Protein AF-A0A8C5MHA1-F1 (afdb_monomer_lite)

Foldseek 3Di:
DVVVVVVVVVVVVVVVVVVVVVVVVVVVVVVVVVVVVVVVVVVVVVVVLVVVLVVLVVVLVVLLVCQVPDPPRDPVNSVVVSVVSVVVRDDDVVCCVQCVPPVPPDDDPPVSRPPPPD

InterPro domains:
  IPR003650 Orange domain [PF07527] (51-89)
  IPR003650 Orange domain [PS51054] (52-85)
  IPR050370 Hairy and Enhancer of Split/HEY-related [PTHR10985] (2-87)

Structure (mmCIF, N/CA/C/O backbone):
data_AF-A0A8C5MHA1-F1
#
_entry.id   AF-A0A8C5MHA1-F1
#
loop_
_atom_site.group_PDB
_atom_site.id
_atom_site.type_symbol
_atom_site.label_atom_id
_atom_site.label_alt_id
_atom_site.label_comp_id
_atom_site.label_asym_id
_atom_site.label_entity_id
_atom_site.label_seq_id
_atom_site.pdbx_PDB_ins_code
_atom_site.Cartn_x
_atom_site.Cartn_y
_atom_site.Cartn_z
_atom_site.occupancy
_atom_site.B_iso_or_equiv
_atom_site.auth_seq_id
_atom_site.auth_comp_id
_atom_site.auth_asym_id
_atom_site.auth_atom_id
_atom_site.pdbx_PDB_model_num
ATOM 1 N N . LEU A 1 1 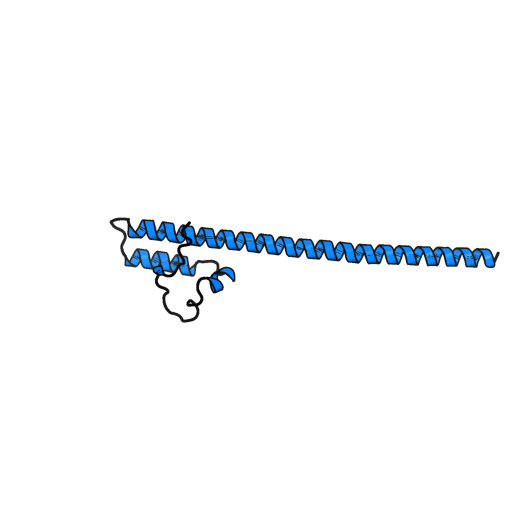? -43.059 -0.940 56.120 1.00 72.56 1 LEU A N 1
ATOM 2 C CA . LEU A 1 1 ? -42.403 0.214 55.445 1.00 72.56 1 LEU A CA 1
ATOM 3 C C . LEU A 1 1 ? -40.895 0.017 55.253 1.00 72.56 1 LEU A C 1
ATOM 5 O O . LEU A 1 1 ? -40.410 0.318 54.172 1.00 72.56 1 LEU A O 1
ATOM 9 N N . GLN A 1 2 ? -40.149 -0.484 56.246 1.00 77.81 2 GLN A N 1
ATOM 10 C CA . GLN A 1 2 ? -38.691 -0.665 56.135 1.00 77.81 2 GLN A CA 1
ATOM 11 C C . GLN A 1 2 ? -38.273 -1.812 55.192 1.00 77.81 2 GLN A C 1
ATOM 13 O O . GLN A 1 2 ? -37.358 -1.622 54.401 1.00 77.81 2 GLN A O 1
ATOM 18 N N . GLU A 1 3 ? -38.994 -2.938 55.187 1.00 77.19 3 GLU A N 1
ATOM 19 C CA . GLU A 1 3 ? -38.766 -4.041 54.230 1.00 77.19 3 GLU A CA 1
ATOM 20 C C . GLU A 1 3 ? -38.990 -3.620 52.772 1.00 77.19 3 GLU A C 1
ATOM 22 O O . GLU A 1 3 ? -38.158 -3.893 51.915 1.00 77.19 3 GLU A O 1
ATOM 27 N N . LEU A 1 4 ? -40.064 -2.868 52.496 1.00 77.94 4 LEU A N 1
ATOM 28 C CA . LEU A 1 4 ? -40.344 -2.317 51.162 1.00 77.94 4 LEU A CA 1
ATOM 29 C C . LEU A 1 4 ? -39.207 -1.420 50.650 1.00 77.94 4 LEU A C 1
ATOM 31 O O . LEU A 1 4 ? -38.888 -1.455 49.467 1.00 77.94 4 LEU A O 1
ATOM 35 N N . ARG A 1 5 ? -38.570 -0.640 51.534 1.00 79.12 5 ARG A N 1
ATOM 36 C CA . ARG A 1 5 ? -37.395 0.168 51.173 1.00 79.12 5 ARG A CA 1
ATOM 37 C C . ARG A 1 5 ? -36.170 -0.687 50.846 1.00 79.12 5 A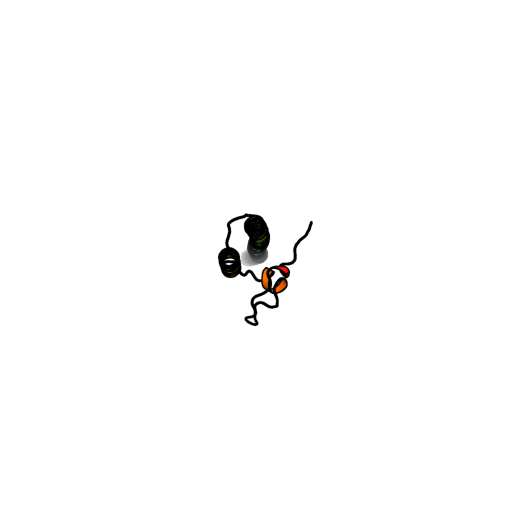RG A C 1
ATOM 39 O O . ARG A 1 5 ? -35.446 -0.315 49.933 1.00 79.12 5 ARG A O 1
ATOM 46 N N . GLY A 1 6 ? -35.958 -1.793 51.562 1.00 81.06 6 GLY A N 1
ATOM 47 C CA . GLY A 1 6 ? -34.870 -2.739 51.285 1.00 81.06 6 GLY A CA 1
ATOM 48 C C . GLY A 1 6 ? -35.017 -3.405 49.914 1.00 81.06 6 GLY A C 1
ATOM 49 O O . GLY A 1 6 ? -34.091 -3.387 49.112 1.00 81.06 6 GLY A O 1
ATOM 50 N N . ILE A 1 7 ? -36.224 -3.875 49.594 1.00 82.00 7 ILE A N 1
ATOM 51 C CA . ILE A 1 7 ? -36.523 -4.509 48.299 1.00 82.00 7 ILE A CA 1
ATOM 52 C C . ILE A 1 7 ? -36.326 -3.523 47.138 1.00 82.00 7 ILE A C 1
ATOM 54 O O . ILE A 1 7 ? -35.761 -3.880 46.104 1.00 82.00 7 ILE A O 1
ATOM 58 N N . LEU A 1 8 ? -36.761 -2.268 47.305 1.00 83.50 8 LEU A N 1
ATOM 59 C CA . LEU A 1 8 ? -36.542 -1.226 46.299 1.00 83.50 8 LEU A CA 1
ATOM 60 C C . LEU A 1 8 ? -35.047 -0.945 46.096 1.00 83.50 8 LEU A C 1
ATOM 62 O O . LEU A 1 8 ? -34.606 -0.895 44.951 1.00 83.50 8 LEU A O 1
ATOM 66 N N . SER A 1 9 ? -34.255 -0.838 47.171 1.00 83.75 9 SER A N 1
ATOM 67 C CA . SER A 1 9 ? -32.805 -0.635 47.050 1.00 83.75 9 SER A CA 1
ATOM 68 C C . SER A 1 9 ? -32.079 -1.817 46.403 1.00 83.75 9 SER A C 1
ATOM 70 O O . SER A 1 9 ? -31.159 -1.600 45.615 1.00 83.75 9 SER A O 1
ATOM 72 N N . ASP A 1 10 ? -32.511 -3.051 46.673 1.00 87.88 10 ASP A N 1
ATOM 73 C CA . ASP A 1 10 ? -31.937 -4.251 46.053 1.00 87.88 10 ASP A CA 1
ATOM 74 C C . ASP A 1 10 ? -32.259 -4.306 44.554 1.00 87.88 10 ASP A C 1
ATOM 76 O O . ASP A 1 10 ? -31.396 -4.616 43.732 1.00 87.88 10 ASP A O 1
ATOM 80 N N . THR A 1 11 ? -33.479 -3.911 44.181 1.00 89.69 11 THR A N 1
ATOM 81 C CA . THR A 1 11 ? -33.906 -3.817 42.777 1.00 89.69 11 THR A CA 1
ATOM 82 C C . THR A 1 11 ? -33.125 -2.733 42.024 1.00 89.69 11 THR A C 1
ATOM 84 O O . THR A 1 11 ? -32.695 -2.939 40.885 1.00 89.69 11 THR A O 1
ATOM 87 N N . GLU A 1 12 ? -32.885 -1.580 42.658 1.00 90.88 12 GLU A N 1
ATOM 88 C CA . GLU A 1 12 ? -32.054 -0.509 42.097 1.00 90.88 12 GLU A CA 1
ATOM 89 C C . GLU A 1 12 ? -30.590 -0.934 41.936 1.00 90.88 12 GLU A C 1
ATOM 91 O O . GLU A 1 12 ? -29.954 -0.589 40.937 1.00 90.88 12 GLU A O 1
ATOM 96 N N . PHE A 1 13 ? -30.041 -1.677 42.899 1.00 92.88 13 PHE A N 1
ATOM 97 C CA . PHE A 1 13 ? -28.682 -2.205 42.813 1.00 92.88 13 PHE A CA 1
ATOM 98 C C . PHE A 1 13 ? -28.552 -3.231 41.683 1.00 92.88 13 PHE A C 1
ATOM 100 O O . PHE A 1 13 ? -27.627 -3.133 40.875 1.00 92.88 13 PHE A O 1
ATOM 107 N N . HIS A 1 14 ? -29.516 -4.148 41.572 1.00 93.25 14 HIS A N 1
ATOM 108 C CA . HIS A 1 14 ? -29.573 -5.127 40.490 1.00 93.25 14 HIS A CA 1
ATOM 109 C C . HIS A 1 14 ? -29.614 -4.448 39.117 1.00 93.25 14 HIS A C 1
ATOM 111 O O . HIS A 1 14 ? -28.786 -4.737 38.257 1.00 93.25 14 HIS A O 1
ATOM 117 N N . SER A 1 15 ? -30.487 -3.451 38.952 1.00 94.00 15 SER A N 1
ATOM 118 C CA . SER A 1 15 ? -30.599 -2.690 37.700 1.00 94.00 15 SER A CA 1
ATOM 119 C C . SER A 1 15 ? -29.298 -1.957 37.346 1.00 94.00 15 SER A C 1
ATOM 121 O O . SER A 1 15 ? -28.912 -1.875 36.182 1.00 94.00 15 SER A O 1
ATOM 123 N N . LYS A 1 16 ? -28.583 -1.409 38.340 1.00 94.56 16 LYS A N 1
ATOM 124 C CA . LYS A 1 16 ? -27.275 -0.762 38.122 1.00 94.56 16 LYS A CA 1
ATOM 125 C C . LYS A 1 16 ? -26.207 -1.762 37.689 1.00 94.56 16 LYS A C 1
ATOM 127 O O . LYS A 1 16 ? -25.380 -1.418 36.849 1.00 94.56 16 LYS A O 1
ATOM 132 N N . MET A 1 17 ? -26.229 -2.970 38.245 1.00 95.31 17 MET A N 1
ATOM 133 C CA . MET A 1 17 ? -25.310 -4.044 37.882 1.00 95.31 17 MET A CA 1
ATOM 134 C C . MET A 1 17 ? -25.561 -4.538 36.453 1.00 95.31 17 MET A C 1
ATOM 136 O O . MET A 1 17 ? -24.619 -4.591 35.669 1.00 9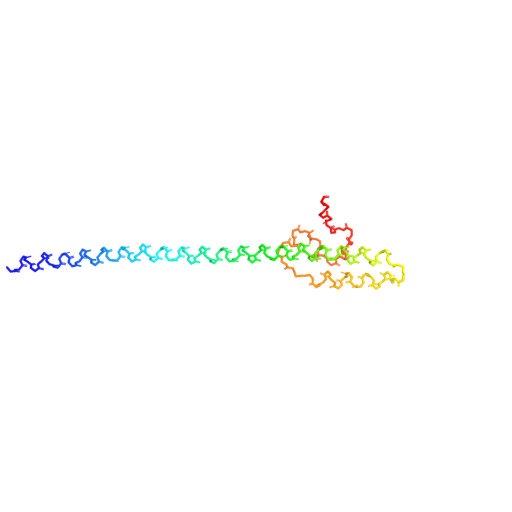5.31 17 MET A O 1
ATOM 140 N N . GLU A 1 18 ? -26.819 -4.790 36.081 1.00 96.31 18 GLU A N 1
ATOM 141 C CA . GLU A 1 18 ? -27.194 -5.160 34.707 1.00 96.31 18 GLU A CA 1
ATOM 142 C C . GLU A 1 18 ? -26.787 -4.070 33.707 1.00 96.31 18 GLU A C 1
ATOM 144 O O . GLU A 1 18 ? -26.170 -4.349 32.679 1.00 96.31 18 GLU A O 1
ATOM 149 N N . ASN A 1 19 ? -27.048 -2.800 34.034 1.00 96.44 19 ASN A N 1
ATOM 150 C CA . ASN A 1 19 ? -26.629 -1.678 33.196 1.00 96.44 19 ASN A CA 1
ATOM 151 C C . ASN A 1 19 ? -25.101 -1.589 33.058 1.00 96.44 19 ASN A C 1
ATOM 153 O O . ASN A 1 19 ? -24.605 -1.271 31.975 1.00 96.44 19 ASN A O 1
ATOM 157 N N . ALA A 1 20 ? -24.348 -1.869 34.126 1.00 97.12 20 ALA A N 1
ATOM 158 C CA . ALA A 1 20 ? -22.888 -1.893 34.087 1.00 97.12 20 ALA A CA 1
ATOM 159 C C . ALA A 1 20 ? -22.355 -3.047 33.222 1.00 97.12 20 ALA A C 1
ATOM 161 O O . ALA A 1 20 ? -21.429 -2.838 32.439 1.00 97.12 20 ALA A O 1
ATOM 162 N N . GLU A 1 21 ? -22.969 -4.229 33.294 1.00 97.31 21 GLU A N 1
ATOM 163 C CA . GLU A 1 21 ? -22.610 -5.383 32.464 1.00 97.31 21 GLU A CA 1
ATOM 164 C C . GLU A 1 21 ? -22.883 -5.114 30.978 1.00 97.31 21 GLU A C 1
ATOM 166 O O . GLU A 1 21 ? -22.007 -5.297 30.126 1.00 97.31 21 GLU A O 1
ATOM 171 N N . VAL A 1 22 ? -24.074 -4.601 30.653 1.00 98.06 22 VAL A N 1
ATOM 172 C CA . VAL A 1 22 ? -24.431 -4.211 29.282 1.00 98.06 22 VAL A CA 1
ATOM 173 C C . VAL A 1 22 ? -23.459 -3.155 28.752 1.00 98.06 22 VAL A C 1
ATOM 175 O O . VAL A 1 22 ? -23.024 -3.236 27.596 1.00 98.06 22 VAL A O 1
ATOM 178 N N . LEU A 1 23 ? -23.077 -2.184 29.586 1.00 98.12 23 LEU A N 1
ATOM 179 C CA . LEU A 1 23 ? -22.096 -1.167 29.225 1.00 98.12 23 LEU A CA 1
ATOM 180 C C . LEU A 1 23 ? -20.718 -1.785 28.960 1.00 98.12 23 LEU A C 1
ATOM 182 O O . LEU A 1 23 ? -20.112 -1.474 27.936 1.00 98.12 23 LEU A O 1
ATOM 186 N N . GLU A 1 24 ? -20.241 -2.695 29.810 1.00 97.88 24 GLU A N 1
ATOM 187 C CA . GLU A 1 24 ? -18.957 -3.378 29.625 1.00 97.88 24 GLU A CA 1
ATOM 188 C C . GLU A 1 24 ? -18.920 -4.172 28.311 1.00 97.88 24 GLU A C 1
ATOM 190 O O . GLU A 1 24 ? -17.979 -4.044 27.517 1.00 97.88 24 GLU A O 1
ATOM 195 N N . LEU A 1 25 ? -19.964 -4.958 28.037 1.00 98.19 25 LEU A N 1
ATOM 196 C CA . LEU A 1 25 ? -20.089 -5.721 26.795 1.00 98.19 25 LEU A CA 1
ATOM 197 C C . LEU A 1 25 ? -20.136 -4.801 25.570 1.00 98.19 25 LEU A C 1
ATOM 199 O O . LEU A 1 25 ? -19.507 -5.091 24.544 1.00 98.19 25 LEU A O 1
ATOM 203 N N . THR A 1 26 ? -20.830 -3.667 25.683 1.00 98.00 26 THR A N 1
ATOM 204 C CA . THR A 1 26 ? -20.924 -2.666 24.616 1.00 98.00 26 THR A CA 1
ATOM 205 C C . THR A 1 26 ? -19.576 -1.998 24.360 1.00 98.00 26 THR A C 1
ATOM 207 O O . THR A 1 26 ? -19.154 -1.920 23.206 1.00 98.00 26 THR A O 1
ATOM 210 N N . VAL A 1 27 ? -18.844 -1.599 25.404 1.00 98.50 27 VAL A N 1
ATOM 211 C CA . VAL A 1 27 ? -17.495 -1.023 25.284 1.00 98.50 27 VAL A CA 1
ATOM 212 C C . VAL A 1 27 ? -16.549 -2.014 24.609 1.00 98.50 27 VAL A C 1
ATOM 214 O O . VAL A 1 27 ? -15.909 -1.668 23.614 1.00 98.50 27 VAL A O 1
ATOM 217 N N . LYS A 1 28 ? -16.525 -3.277 25.056 1.00 98.06 28 LYS A N 1
ATOM 218 C CA . LYS A 1 28 ? -15.713 -4.336 24.427 1.00 98.06 28 LYS A CA 1
ATOM 219 C C . LYS A 1 28 ? -16.075 -4.549 22.956 1.00 98.06 28 LYS A C 1
ATOM 221 O O . LYS A 1 28 ? -15.202 -4.845 22.136 1.00 98.06 28 LYS A O 1
ATOM 226 N N . ARG A 1 29 ? -17.357 -4.434 22.595 1.00 97.31 29 ARG A N 1
ATOM 227 C CA . ARG A 1 29 ? -17.811 -4.538 21.201 1.00 97.31 29 ARG A CA 1
ATOM 228 C C . ARG A 1 29 ? -17.342 -3.347 20.370 1.00 97.31 29 ARG A C 1
ATOM 230 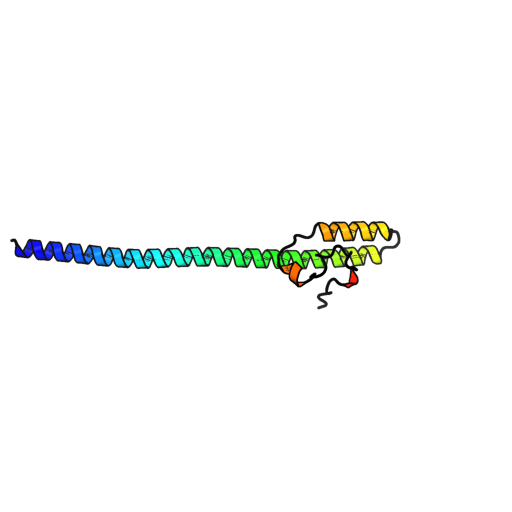O O . ARG A 1 29 ? -16.799 -3.565 19.291 1.00 97.31 29 ARG A O 1
ATOM 237 N N . VAL A 1 30 ? -17.519 -2.122 20.861 1.00 98.00 30 VAL A N 1
ATOM 238 C CA . VAL A 1 30 ? -17.069 -0.901 20.175 1.00 98.00 30 VAL A CA 1
ATOM 239 C C . VAL A 1 30 ? -15.558 -0.932 19.972 1.00 98.00 30 VAL A C 1
ATOM 241 O O . VAL A 1 30 ? -15.096 -0.712 18.856 1.00 98.00 30 VAL A O 1
ATOM 244 N N . GLN A 1 31 ? -14.791 -1.301 20.998 1.00 97.38 31 GLN A N 1
ATOM 245 C CA . GLN A 1 31 ? -13.339 -1.429 20.895 1.00 97.38 31 GLN A CA 1
ATOM 246 C C . GLN A 1 31 ? -12.930 -2.431 19.805 1.00 97.38 31 GLN A C 1
ATOM 248 O O . GLN A 1 31 ? -12.080 -2.108 18.978 1.00 97.38 31 GLN A O 1
ATOM 253 N N . ARG A 1 32 ? -13.571 -3.608 19.740 1.00 96.69 32 ARG A N 1
ATOM 254 C CA . ARG A 1 32 ? -13.326 -4.583 18.662 1.00 96.69 32 ARG A CA 1
ATOM 255 C C . ARG A 1 32 ? -13.675 -4.042 17.278 1.00 96.69 32 ARG A C 1
ATOM 257 O O . ARG A 1 32 ? -12.918 -4.272 16.342 1.00 96.69 32 ARG A O 1
ATOM 264 N N . ILE A 1 33 ? -14.794 -3.331 17.136 1.00 96.94 33 ILE A N 1
ATOM 265 C CA . ILE A 1 33 ? -15.194 -2.724 15.855 1.00 96.94 33 ILE A CA 1
ATOM 266 C C . ILE A 1 33 ? -14.149 -1.699 15.405 1.00 96.94 33 ILE A C 1
ATOM 268 O O . ILE A 1 33 ? -13.737 -1.718 14.248 1.00 96.94 33 ILE A O 1
ATOM 272 N N . LEU A 1 34 ? -13.692 -0.832 16.312 1.00 96.12 34 LEU A N 1
ATOM 273 C CA . LEU A 1 34 ? -12.674 0.171 16.005 1.00 96.12 34 LEU A CA 1
ATOM 274 C C . LEU A 1 34 ? -11.343 -0.480 15.617 1.00 96.12 34 LEU A C 1
ATOM 276 O O . LEU A 1 34 ? -10.782 -0.127 14.586 1.00 96.12 34 LEU A O 1
ATOM 280 N N . GLN A 1 35 ? -10.885 -1.477 16.378 1.00 95.50 35 GLN A N 1
ATOM 281 C CA . GLN A 1 35 ? -9.667 -2.231 16.061 1.00 95.50 35 GLN A CA 1
ATOM 282 C C . GLN A 1 35 ? -9.760 -2.932 14.701 1.00 95.50 35 GLN A C 1
ATOM 284 O O . GLN A 1 35 ? -8.842 -2.831 13.892 1.00 95.50 35 GLN A O 1
ATOM 289 N N . SER A 1 36 ? -10.884 -3.599 14.422 1.00 94.06 36 SER A N 1
ATOM 290 C CA . SER A 1 36 ? -11.124 -4.255 13.134 1.00 94.06 36 SER A CA 1
ATOM 291 C C . SER A 1 36 ? -11.126 -3.260 11.977 1.00 94.06 36 SER A C 1
ATOM 293 O O . SER A 1 36 ? -10.592 -3.570 10.917 1.00 94.06 36 SER A O 1
ATOM 295 N N . LYS A 1 37 ? -11.717 -2.074 12.160 1.00 92.25 37 LYS A N 1
ATOM 296 C CA . LYS A 1 37 ? -11.758 -1.033 11.128 1.00 92.25 37 LYS A CA 1
ATOM 297 C C . LYS A 1 37 ? -10.364 -0.485 10.824 1.00 92.25 37 LYS A C 1
ATOM 299 O O . LYS A 1 37 ? -10.045 -0.292 9.655 1.00 92.25 37 LYS A O 1
ATOM 304 N N . THR A 1 38 ? -9.546 -0.250 11.850 1.00 92.81 38 THR A N 1
ATOM 305 C CA . THR A 1 38 ? -8.151 0.170 11.666 1.00 92.81 38 THR A CA 1
ATOM 306 C C . THR A 1 38 ? -7.365 -0.893 10.907 1.00 92.81 38 THR A C 1
ATOM 308 O O . THR A 1 38 ? -6.781 -0.584 9.877 1.00 92.81 38 THR A O 1
ATOM 311 N N . ALA A 1 39 ? -7.444 -2.156 11.339 1.00 92.00 39 ALA A N 1
ATOM 312 C CA . ALA A 1 39 ? -6.737 -3.249 10.677 1.00 92.00 39 ALA A CA 1
ATOM 313 C C . ALA A 1 39 ? -7.149 -3.404 9.203 1.00 92.00 39 ALA A C 1
ATOM 315 O O . ALA A 1 39 ? -6.302 -3.629 8.346 1.00 92.00 39 ALA A O 1
ATOM 316 N N . GLU A 1 40 ? -8.436 -3.257 8.885 1.00 91.50 40 GLU A N 1
ATOM 317 C CA . GLU A 1 40 ? -8.904 -3.331 7.500 1.00 91.50 40 GLU A CA 1
ATOM 318 C C . GLU A 1 40 ? -8.419 -2.141 6.658 1.00 91.50 40 GLU A C 1
ATOM 320 O O . GLU A 1 40 ? -7.996 -2.323 5.520 1.00 91.50 40 GLU A O 1
ATOM 325 N N . SER A 1 41 ? -8.401 -0.931 7.227 1.00 89.38 41 SER A N 1
ATOM 326 C CA . SER A 1 41 ? -7.818 0.245 6.569 1.00 89.38 41 SER A CA 1
ATOM 327 C C . SER A 1 41 ? -6.335 0.038 6.256 1.00 89.38 41 SER A C 1
ATOM 329 O O . SER A 1 41 ? -5.902 0.323 5.140 1.00 89.38 41 SER A O 1
ATOM 331 N N . ASP A 1 42 ? -5.568 -0.494 7.207 1.00 86.69 42 ASP A N 1
ATOM 332 C CA . ASP A 1 42 ? -4.141 -0.769 7.026 1.00 86.69 42 ASP A CA 1
ATOM 333 C C . ASP A 1 42 ? -3.912 -1.826 5.935 1.00 86.69 42 ASP A C 1
ATOM 335 O O . ASP A 1 42 ? -3.021 -1.682 5.097 1.00 86.69 42 ASP A O 1
ATOM 339 N N . ARG A 1 43 ? -4.756 -2.866 5.887 1.00 86.56 43 ARG A N 1
ATOM 340 C CA . ARG A 1 43 ? -4.714 -3.896 4.835 1.00 86.56 43 ARG A CA 1
ATOM 341 C C . ARG A 1 43 ? -4.982 -3.310 3.454 1.00 86.56 43 ARG A C 1
ATOM 343 O O . ARG A 1 43 ? -4.227 -3.598 2.529 1.00 86.56 43 ARG A O 1
ATOM 350 N N . LEU A 1 44 ? -6.004 -2.466 3.318 1.00 85.12 44 LEU A N 1
ATOM 351 C CA . LEU A 1 44 ? -6.319 -1.797 2.053 1.00 85.12 44 LEU A CA 1
ATOM 352 C C . LEU A 1 44 ? -5.193 -0.855 1.611 1.00 85.12 44 LEU A C 1
ATOM 354 O O . LEU A 1 44 ? -4.866 -0.802 0.426 1.00 85.12 44 LEU A O 1
ATOM 358 N N . GLN A 1 45 ? -4.572 -0.131 2.546 1.00 84.75 45 GLN A N 1
ATOM 359 C CA . GLN A 1 45 ? -3.411 0.710 2.249 1.00 84.75 45 GLN A CA 1
ATOM 360 C C . GLN A 1 45 ? -2.209 -0.119 1.793 1.00 84.75 45 GLN A C 1
ATOM 362 O O . GLN A 1 45 ? -1.537 0.257 0.831 1.00 84.75 45 GLN A O 1
ATOM 367 N N . HIS A 1 46 ? -1.955 -1.255 2.444 1.00 82.56 46 HIS A N 1
ATOM 368 C CA . HIS A 1 46 ? -0.889 -2.165 2.047 1.00 82.56 46 HIS A CA 1
ATOM 369 C C . HIS A 1 46 ? -1.128 -2.727 0.643 1.00 82.56 46 HIS A C 1
ATOM 371 O O . HIS A 1 46 ? -0.256 -2.614 -0.212 1.00 82.56 46 HIS A O 1
ATOM 377 N N . GLU A 1 47 ? -2.333 -3.224 0.366 1.00 83.69 47 GLU A N 1
ATOM 378 C CA . GLU A 1 47 ? -2.705 -3.743 -0.950 1.00 83.69 47 GLU A CA 1
ATOM 379 C C . GLU A 1 47 ? -2.605 -2.667 -2.046 1.00 83.69 47 GLU A C 1
ATOM 381 O O . GLU A 1 47 ? -2.078 -2.918 -3.131 1.00 83.69 47 GLU A O 1
ATOM 386 N N . ALA A 1 48 ? -3.074 -1.444 -1.776 1.00 84.50 48 ALA A N 1
ATOM 387 C CA . ALA A 1 48 ? -2.937 -0.328 -2.710 1.00 84.50 48 ALA A CA 1
ATOM 388 C C . ALA A 1 48 ? -1.463 0.004 -2.988 1.00 84.50 48 ALA A C 1
ATOM 390 O O . ALA A 1 48 ? -1.090 0.251 -4.136 1.00 84.50 48 ALA A O 1
ATOM 391 N N . SER A 1 49 ? -0.620 -0.031 -1.955 1.00 83.56 49 SER A N 1
ATOM 392 C CA . SER A 1 49 ? 0.818 0.182 -2.089 1.00 83.56 49 SER A CA 1
ATOM 393 C C . SER A 1 49 ? 1.503 -0.918 -2.905 1.00 83.56 49 SER A C 1
ATOM 395 O O . SER A 1 49 ? 2.313 -0.606 -3.777 1.00 83.56 49 SER A O 1
ATOM 397 N N . GLU A 1 50 ? 1.156 -2.186 -2.682 1.00 81.56 50 GLU A N 1
ATOM 398 C CA . GLU A 1 50 ? 1.686 -3.316 -3.452 1.00 81.56 50 GLU A CA 1
ATOM 399 C C . GLU A 1 50 ? 1.287 -3.233 -4.927 1.00 81.56 50 GLU A C 1
ATOM 401 O O . GLU A 1 50 ? 2.132 -3.390 -5.810 1.00 81.56 50 GLU A O 1
ATOM 406 N N . ARG A 1 51 ? 0.019 -2.912 -5.209 1.00 82.06 51 ARG A N 1
ATOM 407 C CA . ARG A 1 51 ? -0.462 -2.698 -6.582 1.00 82.06 51 ARG A CA 1
ATOM 408 C C . ARG A 1 51 ? 0.250 -1.531 -7.258 1.00 82.06 51 ARG A C 1
ATOM 410 O O . ARG A 1 51 ? 0.610 -1.641 -8.428 1.00 82.06 51 ARG A O 1
ATOM 417 N N . PHE A 1 52 ? 0.477 -0.432 -6.537 1.00 84.19 52 PHE A N 1
ATOM 418 C CA . PHE A 1 52 ? 1.241 0.696 -7.063 1.00 84.19 52 PHE A CA 1
ATOM 419 C C . PHE A 1 52 ? 2.682 0.288 -7.389 1.00 84.19 52 PHE A C 1
ATOM 421 O O . PHE A 1 52 ? 3.156 0.574 -8.485 1.00 84.19 52 PHE A O 1
ATOM 428 N N . ALA A 1 53 ? 3.364 -0.420 -6.482 1.00 82.06 53 ALA A N 1
ATOM 429 C CA . ALA A 1 53 ? 4.726 -0.900 -6.710 1.00 82.06 53 ALA A CA 1
ATOM 430 C C . ALA A 1 53 ? 4.804 -1.826 -7.935 1.00 82.06 53 ALA A C 1
ATOM 432 O O . ALA A 1 53 ? 5.689 -1.658 -8.771 1.00 82.06 53 ALA A O 1
ATOM 433 N N . ALA A 1 54 ? 3.846 -2.744 -8.092 1.00 79.94 54 ALA A N 1
ATOM 434 C CA . ALA A 1 54 ? 3.746 -3.596 -9.275 1.00 79.94 54 ALA A CA 1
ATOM 435 C C . ALA A 1 54 ? 3.556 -2.780 -10.568 1.00 79.94 54 ALA A C 1
ATOM 437 O O . ALA A 1 54 ? 4.274 -3.000 -11.544 1.00 79.94 54 ALA A O 1
ATOM 438 N N . GLY A 1 55 ? 2.650 -1.795 -10.568 1.00 81.69 55 GLY A N 1
ATOM 439 C CA . GLY A 1 55 ? 2.447 -0.898 -11.710 1.00 81.69 55 GLY A CA 1
ATOM 440 C C . GLY A 1 55 ? 3.681 -0.047 -12.033 1.00 81.69 55 GLY A C 1
ATOM 441 O O . GLY A 1 55 ? 4.000 0.165 -13.201 1.00 81.69 55 GLY A O 1
ATOM 442 N N . TYR A 1 56 ? 4.426 0.383 -11.013 1.00 86.44 56 TYR A N 1
ATOM 443 C CA . TYR A 1 56 ? 5.684 1.108 -11.185 1.00 86.44 56 TYR A CA 1
ATOM 444 C C . TYR A 1 56 ? 6.753 0.235 -11.857 1.00 86.44 56 TYR A C 1
ATOM 446 O O . TYR A 1 56 ? 7.413 0.684 -12.791 1.00 86.44 56 TYR A O 1
ATOM 454 N N . ILE A 1 57 ? 6.888 -1.032 -11.442 1.00 83.12 57 ILE A N 1
ATOM 455 C CA . ILE A 1 57 ? 7.789 -2.004 -12.088 1.00 83.12 57 ILE A CA 1
ATOM 456 C C . ILE A 1 57 ? 7.389 -2.223 -13.551 1.00 83.12 57 ILE A C 1
ATOM 458 O O . ILE A 1 57 ? 8.253 -2.260 -14.426 1.00 83.12 57 ILE A O 1
ATOM 462 N N . GLN A 1 58 ? 6.091 -2.339 -13.837 1.00 82.88 58 GLN A N 1
ATOM 463 C CA . GLN A 1 58 ? 5.620 -2.486 -15.213 1.00 82.88 58 GLN A CA 1
ATOM 464 C C . GLN A 1 58 ? 5.984 -1.260 -16.062 1.00 82.88 58 GLN A C 1
ATOM 466 O O . GLN A 1 58 ? 6.533 -1.409 -17.151 1.00 82.88 58 GLN A O 1
ATOM 471 N N . CYS A 1 59 ? 5.758 -0.053 -15.541 1.00 86.56 59 CYS A N 1
ATOM 472 C CA . CYS A 1 59 ? 6.157 1.185 -16.208 1.00 86.56 59 CYS A CA 1
ATOM 473 C C . CYS A 1 59 ? 7.669 1.209 -16.493 1.00 86.56 59 CYS A C 1
ATOM 475 O O . CYS A 1 59 ? 8.086 1.525 -17.604 1.00 86.56 59 CYS A O 1
ATOM 477 N N . MET A 1 60 ? 8.500 0.781 -15.535 1.00 86.62 60 MET A N 1
ATOM 478 C CA . MET A 1 60 ? 9.948 0.621 -15.740 1.00 86.62 60 MET A CA 1
ATOM 479 C C . MET A 1 60 ? 10.302 -0.308 -16.884 1.00 86.62 60 MET A C 1
ATOM 481 O O . MET A 1 60 ? 11.181 0.009 -17.686 1.00 86.62 60 MET A O 1
ATOM 485 N N . HIS A 1 61 ? 9.610 -1.436 -16.978 1.00 83.12 61 HIS A N 1
ATOM 486 C CA . HIS A 1 61 ? 9.818 -2.384 -18.058 1.00 83.12 61 HIS A CA 1
ATOM 487 C C . HIS A 1 61 ? 9.450 -1.793 -19.425 1.00 83.12 61 HIS A C 1
ATOM 489 O O . HIS A 1 61 ? 10.190 -1.968 -20.397 1.00 83.12 61 HIS A O 1
ATOM 495 N N . GLU A 1 62 ? 8.335 -1.070 -19.505 1.00 87.19 62 GLU A N 1
ATOM 496 C CA . GLU A 1 62 ? 7.903 -0.398 -20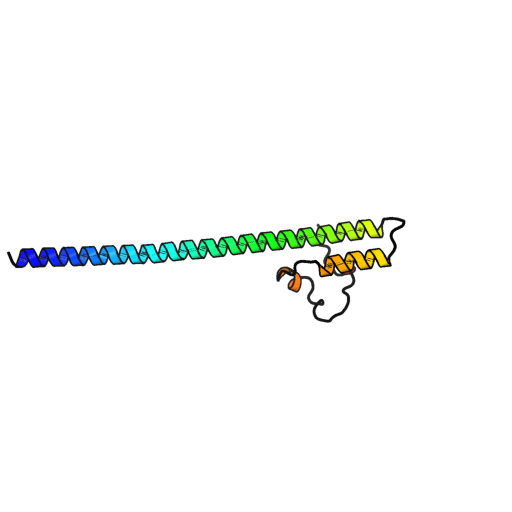.731 1.00 87.19 62 GLU A CA 1
ATOM 497 C C . GLU A 1 62 ? 8.898 0.691 -21.151 1.00 87.19 62 GLU A C 1
ATOM 499 O O . GLU A 1 62 ? 9.304 0.728 -22.313 1.00 87.19 62 GLU A O 1
ATOM 504 N N . VAL A 1 63 ? 9.371 1.511 -20.203 1.00 89.50 63 VAL A N 1
ATOM 505 C CA . VAL A 1 63 ? 10.400 2.534 -20.451 1.00 89.50 63 VAL A CA 1
ATOM 506 C C . VAL A 1 63 ? 11.687 1.894 -20.960 1.00 89.50 63 VAL A C 1
ATOM 508 O O . VAL A 1 63 ? 12.199 2.326 -21.989 1.00 89.50 63 VAL A O 1
ATOM 511 N N . HIS A 1 64 ? 12.181 0.844 -20.297 1.00 87.38 64 HIS A N 1
ATOM 512 C CA . HIS A 1 64 ? 13.362 0.099 -20.739 1.00 87.38 64 HIS A CA 1
ATOM 513 C C . HIS A 1 64 ? 13.184 -0.421 -22.172 1.00 87.38 64 HIS A C 1
ATOM 515 O O . HIS A 1 64 ? 14.010 -0.168 -23.044 1.00 87.38 64 HIS A O 1
ATOM 521 N N . THR A 1 65 ? 12.072 -1.106 -22.439 1.00 87.31 65 THR A N 1
ATOM 522 C CA . THR A 1 65 ? 11.772 -1.673 -23.760 1.00 87.31 65 THR A CA 1
ATOM 523 C C . THR A 1 65 ? 11.713 -0.596 -24.838 1.00 87.31 65 THR A C 1
ATOM 525 O O . THR A 1 65 ? 12.227 -0.799 -25.938 1.00 87.31 65 THR A O 1
ATOM 528 N N . PHE A 1 66 ? 11.117 0.555 -24.531 1.00 90.94 66 PHE A N 1
ATOM 529 C CA . PHE A 1 66 ? 11.065 1.685 -25.445 1.00 90.94 66 PHE A CA 1
ATOM 530 C C . PHE A 1 66 ? 12.467 2.215 -25.757 1.00 90.94 66 PHE A C 1
ATOM 532 O O . PHE A 1 66 ? 12.835 2.300 -26.928 1.00 90.94 66 PHE A O 1
ATOM 539 N N . VAL A 1 67 ? 13.275 2.522 -24.735 1.00 88.81 67 VAL A N 1
ATOM 540 C CA . VAL A 1 67 ? 14.599 3.126 -24.950 1.00 88.81 67 VAL A CA 1
ATOM 541 C C . VAL A 1 67 ? 15.597 2.167 -25.596 1.00 88.81 67 VAL A C 1
ATOM 543 O O . VAL A 1 67 ? 16.419 2.609 -26.389 1.00 88.81 67 VAL A O 1
ATOM 546 N N . SER A 1 68 ? 15.500 0.860 -25.332 1.00 86.06 68 SER A N 1
ATOM 547 C CA . SER A 1 68 ? 16.369 -0.148 -25.956 1.00 86.06 68 SER A CA 1
ATOM 548 C C . SER A 1 68 ? 16.073 -0.382 -27.439 1.00 86.06 68 SER A C 1
ATOM 550 O O . SER A 1 68 ? 16.974 -0.759 -28.183 1.00 86.06 68 SER A O 1
ATOM 552 N N . ASN A 1 69 ? 14.827 -0.179 -27.874 1.00 86.38 69 ASN A N 1
ATOM 553 C CA . ASN A 1 69 ? 14.406 -0.422 -29.258 1.00 86.38 69 ASN A CA 1
ATOM 554 C C . ASN A 1 69 ? 14.304 0.862 -30.095 1.00 86.38 69 ASN A C 1
ATOM 556 O O . ASN A 1 69 ? 14.006 0.790 -31.287 1.00 86.38 69 ASN A O 1
ATOM 560 N N . CYS A 1 70 ? 14.524 2.032 -29.492 1.00 87.12 70 CYS A N 1
ATOM 561 C CA . CYS A 1 70 ? 14.415 3.315 -30.172 1.00 87.12 70 CYS A CA 1
ATOM 562 C C . CYS A 1 70 ? 15.758 3.716 -30.810 1.00 87.12 70 CYS A C 1
ATOM 564 O O . CYS A 1 70 ? 16.712 4.031 -30.090 1.00 87.12 70 CYS A O 1
ATOM 566 N N . PRO A 1 71 ? 15.865 3.749 -32.152 1.00 83.06 71 PRO A N 1
ATOM 567 C CA . PRO A 1 71 ? 17.065 4.248 -32.806 1.00 83.06 71 PRO A CA 1
ATOM 568 C C . PRO A 1 71 ? 17.201 5.756 -32.558 1.00 83.06 71 PRO A C 1
ATOM 570 O O . PRO A 1 71 ? 16.325 6.536 -32.924 1.00 83.06 71 PRO A O 1
ATOM 573 N N . GLY A 1 72 ? 18.317 6.168 -31.953 1.00 86.44 72 GLY A N 1
ATOM 574 C CA . GLY A 1 72 ? 18.630 7.577 -31.681 1.00 86.44 72 GLY A CA 1
ATOM 575 C C . GLY A 1 72 ? 18.637 7.966 -30.202 1.00 86.44 72 GLY A C 1
ATOM 576 O O . GLY A 1 72 ? 18.983 9.103 -29.892 1.00 86.44 72 GLY A O 1
ATOM 577 N N . ILE A 1 73 ? 18.306 7.046 -29.293 1.00 87.06 73 ILE A N 1
ATOM 578 C CA . ILE A 1 73 ? 18.506 7.253 -27.856 1.00 87.06 73 ILE A CA 1
ATOM 579 C C . ILE A 1 73 ? 19.907 6.773 -27.473 1.00 87.06 73 ILE A C 1
ATOM 581 O O . ILE A 1 73 ? 20.302 5.653 -27.794 1.00 87.06 73 ILE A O 1
ATOM 585 N N . ASP A 1 74 ? 20.661 7.640 -26.797 1.00 90.62 74 ASP A N 1
ATOM 586 C CA . ASP A 1 74 ? 21.986 7.306 -26.285 1.00 90.62 74 ASP A CA 1
ATOM 587 C C . ASP A 1 74 ? 21.900 6.328 -25.102 1.00 90.62 74 ASP A C 1
ATOM 589 O O . ASP A 1 74 ? 21.053 6.465 -24.214 1.00 90.62 74 ASP A O 1
ATOM 593 N N . ALA A 1 75 ? 22.803 5.347 -25.078 1.00 84.31 75 ALA A N 1
ATOM 594 C CA . ALA A 1 75 ? 22.811 4.307 -24.055 1.00 84.31 75 ALA A CA 1
ATOM 595 C C . ALA A 1 75 ? 23.108 4.859 -22.649 1.00 84.31 75 ALA A C 1
ATOM 597 O O . ALA A 1 75 ? 22.569 4.337 -21.672 1.00 84.31 75 ALA A O 1
ATOM 598 N N . SER A 1 76 ? 23.921 5.919 -22.533 1.00 86.12 76 SER A N 1
ATOM 599 C CA . SER A 1 76 ? 24.197 6.567 -21.243 1.00 86.12 76 SER A CA 1
ATOM 600 C C . SER A 1 76 ? 22.953 7.275 -20.727 1.00 86.12 76 SER A C 1
ATOM 602 O O . SER A 1 76 ? 22.568 7.089 -19.575 1.00 86.12 76 SER A O 1
ATOM 604 N N . LEU A 1 77 ? 22.264 8.014 -21.600 1.00 88.06 77 LEU A N 1
ATOM 605 C CA . LEU A 1 77 ? 21.023 8.699 -21.243 1.00 88.06 77 LEU A CA 1
ATOM 606 C C . LEU A 1 77 ? 19.922 7.714 -20.812 1.00 88.06 77 LEU A C 1
ATOM 608 O O . LEU A 1 77 ? 19.216 7.955 -19.833 1.00 88.06 77 LEU A O 1
ATOM 612 N N . ALA A 1 78 ? 19.789 6.585 -21.514 1.00 87.00 78 ALA A N 1
ATOM 613 C CA . ALA A 1 78 ? 18.868 5.518 -21.129 1.00 87.00 78 ALA A CA 1
ATOM 614 C C . ALA A 1 78 ? 19.194 4.957 -19.733 1.00 87.00 78 ALA A C 1
ATOM 616 O O . ALA A 1 78 ? 18.291 4.767 -18.918 1.00 87.00 78 ALA A O 1
ATOM 617 N N . ALA A 1 79 ? 20.477 4.733 -19.432 1.00 83.75 79 ALA A N 1
ATOM 618 C CA . ALA A 1 79 ? 20.916 4.257 -18.124 1.00 83.75 79 ALA A CA 1
ATOM 619 C C . ALA A 1 79 ? 20.665 5.287 -17.008 1.00 83.75 79 ALA A C 1
ATOM 621 O O . ALA A 1 79 ? 20.198 4.914 -15.933 1.00 83.75 79 ALA A O 1
ATOM 622 N N . GLU A 1 80 ? 20.922 6.573 -17.255 1.00 88.62 80 GLU A N 1
ATOM 623 C CA . GLU A 1 80 ? 20.646 7.660 -16.305 1.00 88.62 80 GLU A CA 1
ATOM 624 C C . GLU A 1 80 ? 19.155 7.759 -15.969 1.00 88.62 80 GLU A C 1
ATOM 626 O O . GLU A 1 80 ? 18.788 7.809 -14.794 1.00 88.62 80 GLU A O 1
ATOM 631 N N . LEU A 1 81 ? 18.288 7.710 -16.985 1.00 88.75 81 LEU A N 1
ATOM 632 C CA . LEU A 1 81 ? 16.837 7.716 -16.803 1.00 88.75 81 LEU A CA 1
ATOM 633 C C . LEU A 1 81 ? 16.370 6.525 -15.957 1.00 88.75 81 LEU A C 1
ATOM 635 O O . LEU A 1 81 ? 15.609 6.685 -15.004 1.00 88.75 81 LEU A O 1
ATOM 639 N N . LEU A 1 82 ? 16.832 5.324 -16.297 1.00 87.19 82 LEU A N 1
ATOM 640 C CA . LEU A 1 82 ? 16.462 4.101 -15.594 1.00 87.19 82 LEU A CA 1
ATOM 641 C C . LEU A 1 82 ? 16.979 4.083 -14.146 1.00 87.19 82 LEU A C 1
ATOM 643 O O . LEU A 1 82 ? 16.257 3.650 -13.246 1.00 87.19 82 LEU A O 1
ATOM 647 N N . ASN A 1 83 ? 18.179 4.612 -13.899 1.00 85.00 83 ASN A N 1
ATOM 648 C CA . ASN A 1 83 ? 18.707 4.801 -12.547 1.00 85.00 83 ASN A CA 1
ATOM 649 C C . ASN A 1 83 ? 17.866 5.800 -11.747 1.00 85.00 83 ASN A C 1
ATOM 651 O O . ASN A 1 83 ? 17.487 5.504 -10.614 1.00 85.00 83 ASN A O 1
ATOM 655 N N . HIS A 1 84 ? 17.505 6.939 -12.341 1.00 88.88 84 HIS A N 1
ATOM 656 C CA . HIS A 1 84 ? 16.647 7.928 -11.690 1.00 88.88 84 HIS A CA 1
ATOM 657 C C . HIS A 1 84 ? 15.299 7.330 -11.269 1.00 88.88 84 HIS A C 1
ATOM 659 O O . HIS A 1 84 ? 14.802 7.573 -10.166 1.00 88.88 84 HIS A O 1
ATOM 665 N N . LEU A 1 85 ? 14.703 6.510 -12.130 1.00 88.62 85 LEU A N 1
ATOM 666 C CA . LEU A 1 85 ? 13.428 5.879 -11.835 1.00 88.62 85 LEU A CA 1
ATOM 667 C C . LEU A 1 85 ? 13.550 4.759 -10.789 1.00 88.62 85 LEU A C 1
ATOM 669 O O . LEU A 1 85 ? 12.628 4.572 -9.995 1.00 88.62 85 LEU A O 1
ATOM 673 N N . LEU A 1 86 ? 14.685 4.063 -10.720 1.00 83.38 86 LEU A N 1
ATOM 674 C CA . LEU A 1 86 ? 14.976 3.129 -9.631 1.00 83.38 86 LEU A CA 1
ATOM 675 C C . LEU A 1 86 ? 15.139 3.863 -8.288 1.00 83.38 86 LEU A C 1
ATOM 677 O O . LEU A 1 86 ? 14.644 3.398 -7.261 1.00 83.38 86 LEU A O 1
ATOM 681 N N . GLU A 1 87 ? 15.808 5.017 -8.282 1.00 83.25 87 GLU A N 1
ATOM 682 C CA . GLU A 1 87 ? 15.968 5.860 -7.089 1.00 83.25 87 GLU A CA 1
ATOM 683 C C . GLU A 1 87 ? 14.648 6.468 -6.610 1.00 83.25 87 GLU A C 1
ATOM 685 O O . GLU A 1 87 ? 14.425 6.578 -5.404 1.00 83.25 87 GLU A O 1
ATOM 690 N N . SER A 1 88 ? 13.757 6.798 -7.545 1.00 84.69 88 SER A N 1
ATOM 691 C CA . SER A 1 88 ? 12.442 7.397 -7.281 1.00 84.69 88 SER A CA 1
ATOM 692 C C . SER A 1 88 ? 11.383 6.384 -6.835 1.00 84.69 88 SER A C 1
ATOM 694 O O . SER A 1 88 ? 10.252 6.761 -6.520 1.00 84.69 88 SER A O 1
ATOM 696 N N . MET A 1 89 ? 11.720 5.093 -6.808 1.00 81.44 89 MET A N 1
ATOM 697 C CA . MET A 1 89 ? 10.777 4.045 -6.449 1.00 81.44 89 MET A CA 1
ATOM 698 C C . MET A 1 89 ? 10.383 4.146 -4.964 1.00 81.44 89 MET A C 1
ATOM 700 O O . MET A 1 89 ? 11.260 4.113 -4.094 1.00 81.44 89 MET A O 1
ATOM 704 N N . PRO A 1 90 ? 9.079 4.215 -4.632 1.00 72.38 90 PRO A N 1
ATOM 705 C CA . PRO A 1 90 ? 8.639 4.225 -3.245 1.00 72.38 90 PRO A CA 1
ATOM 706 C C . PRO A 1 90 ? 8.934 2.863 -2.614 1.00 72.38 90 PRO A C 1
ATOM 708 O O . PRO A 1 90 ? 8.256 1.871 -2.879 1.00 72.38 90 PRO A O 1
ATOM 711 N N . LEU A 1 91 ? 9.986 2.817 -1.795 1.00 63.25 91 LEU A N 1
ATOM 712 C CA . LEU A 1 91 ? 10.407 1.631 -1.056 1.00 63.25 91 LEU A CA 1
ATOM 713 C C . LEU A 1 91 ? 9.382 1.298 0.023 1.00 63.25 91 LEU A C 1
ATOM 715 O O . LEU A 1 91 ? 9.524 1.673 1.185 1.00 63.25 91 LEU A O 1
ATOM 719 N N . THR A 1 92 ? 8.344 0.566 -0.347 1.00 57.81 92 THR A N 1
ATOM 720 C CA . THR A 1 92 ? 7.567 -0.183 0.631 1.00 57.81 92 THR A CA 1
ATOM 721 C C . THR A 1 92 ? 8.268 -1.507 0.911 1.00 57.81 92 THR A C 1
ATOM 723 O O . THR A 1 92 ? 8.976 -2.049 0.059 1.00 57.81 92 THR A O 1
ATOM 726 N N . LEU A 1 93 ? 8.127 -2.012 2.144 1.00 55.38 93 LEU A N 1
ATOM 727 C CA . LEU A 1 93 ? 8.763 -3.244 2.650 1.00 55.38 93 LEU A CA 1
ATOM 728 C C . LEU A 1 93 ? 8.632 -4.451 1.692 1.00 55.38 93 LEU A C 1
ATOM 730 O O . LEU A 1 93 ? 9.432 -5.384 1.751 1.00 55.38 93 LEU A O 1
ATOM 734 N N . SER A 1 94 ? 7.669 -4.403 0.773 1.00 51.75 94 SER A N 1
ATOM 735 C CA . SER A 1 94 ? 7.448 -5.314 -0.349 1.00 51.75 94 SER A CA 1
ATOM 736 C C . SER A 1 94 ? 8.669 -5.482 -1.277 1.00 51.75 94 SER A C 1
ATOM 738 O O . SER A 1 94 ? 8.896 -6.580 -1.777 1.00 51.75 94 SER A O 1
ATOM 740 N N . LEU A 1 95 ? 9.504 -4.452 -1.476 1.00 55.19 95 LEU A N 1
ATOM 741 C CA . LEU A 1 95 ? 10.676 -4.510 -2.372 1.00 55.19 95 LEU A CA 1
ATOM 742 C C . LEU A 1 95 ? 11.963 -5.012 -1.721 1.00 55.19 95 LEU A C 1
ATOM 744 O O . LEU A 1 95 ? 12.806 -5.554 -2.429 1.00 55.19 95 LEU A O 1
ATOM 748 N N . LEU A 1 96 ? 12.109 -4.922 -0.394 1.00 53.59 96 LEU A N 1
ATOM 749 C CA . LEU A 1 96 ? 13.211 -5.591 0.319 1.00 53.59 96 LEU A CA 1
ATOM 750 C C . LEU A 1 96 ? 13.186 -7.112 0.090 1.00 53.59 96 LEU A C 1
ATOM 752 O O . LEU A 1 96 ? 14.227 -7.760 0.133 1.00 53.59 96 LEU A O 1
ATOM 756 N N . ARG A 1 97 ? 12.005 -7.677 -0.204 1.00 51.84 97 ARG A N 1
ATOM 757 C CA . ARG A 1 97 ? 11.846 -9.087 -0.591 1.00 51.84 97 ARG A CA 1
ATOM 758 C C . ARG A 1 97 ? 12.232 -9.381 -2.042 1.00 51.84 97 ARG A C 1
ATOM 760 O O . ARG A 1 97 ? 12.590 -10.516 -2.332 1.00 51.84 97 ARG A O 1
ATOM 767 N N . LEU A 1 98 ? 12.149 -8.397 -2.938 1.00 49.41 98 LEU A N 1
ATOM 768 C CA . LEU A 1 98 ? 12.434 -8.565 -4.370 1.00 49.41 98 LEU A CA 1
ATOM 769 C C . LEU A 1 98 ? 13.874 -8.171 -4.733 1.00 49.41 98 LEU A C 1
ATOM 771 O O . LEU A 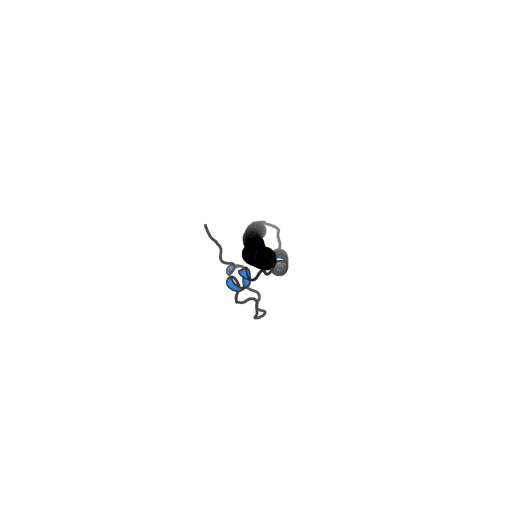1 98 ? 14.442 -8.742 -5.657 1.00 49.41 98 LEU A O 1
ATOM 775 N N . PHE A 1 99 ? 14.486 -7.249 -3.984 1.00 48.75 99 PHE A N 1
ATOM 776 C CA . PHE A 1 99 ? 15.847 -6.758 -4.215 1.00 48.75 99 PHE A CA 1
ATOM 777 C C . PHE A 1 99 ? 16.680 -6.777 -2.926 1.00 48.75 99 PHE A C 1
ATOM 779 O O . PHE A 1 99 ? 17.002 -5.720 -2.376 1.00 48.75 99 PHE A O 1
ATOM 786 N N . PRO A 1 100 ? 17.077 -7.966 -2.439 1.00 47.69 100 PRO A N 1
ATOM 787 C CA . PRO A 1 100 ? 17.899 -8.087 -1.234 1.00 47.69 100 PRO A CA 1
ATOM 788 C C . PRO A 1 100 ? 19.296 -7.450 -1.385 1.00 47.69 100 PRO A C 1
ATOM 790 O O . PRO A 1 100 ? 19.929 -7.115 -0.389 1.00 47.69 100 PRO A O 1
ATOM 793 N N . HIS A 1 101 ? 19.768 -7.220 -2.617 1.00 46.09 101 HIS A N 1
ATOM 794 C CA . HIS A 1 101 ? 21.124 -6.732 -2.906 1.00 46.09 101 HIS A CA 1
ATOM 795 C C . HIS A 1 101 ? 21.290 -5.205 -2.915 1.00 46.09 101 HIS A C 1
ATOM 797 O O . HIS A 1 101 ? 22.405 -4.714 -3.077 1.00 46.09 101 HIS A O 1
ATOM 803 N N . ARG A 1 102 ? 20.224 -4.418 -2.710 1.00 44.50 102 ARG A N 1
ATOM 804 C CA . ARG A 1 102 ? 20.332 -2.946 -2.740 1.00 44.50 102 ARG A CA 1
ATOM 805 C C . ARG A 1 102 ? 21.016 -2.349 -1.494 1.00 44.50 102 ARG A C 1
ATOM 807 O O . ARG A 1 102 ? 21.293 -1.155 -1.474 1.00 44.50 102 ARG A O 1
ATOM 814 N N . LEU A 1 103 ? 21.306 -3.153 -0.466 1.00 43.53 103 LEU A N 1
ATOM 815 C CA . LEU A 1 103 ? 21.991 -2.694 0.752 1.00 43.53 103 LEU A CA 1
ATOM 816 C C . LEU A 1 103 ? 23.524 -2.633 0.618 1.00 43.53 103 LEU A C 1
ATOM 818 O O . LEU A 1 103 ? 24.161 -2.020 1.468 1.00 43.53 103 LEU A O 1
ATOM 822 N N . GLU A 1 104 ? 24.119 -3.199 -0.439 1.00 41.56 104 GLU A N 1
ATOM 823 C CA . GLU A 1 104 ? 25.587 -3.279 -0.579 1.00 41.56 104 GLU A CA 1
ATOM 824 C C . GLU A 1 104 ? 26.205 -2.292 -1.587 1.00 41.56 104 GLU A C 1
ATOM 826 O O . GLU A 1 104 ? 27.380 -2.399 -1.919 1.00 41.56 104 GLU A O 1
ATOM 831 N N . GLY A 1 105 ? 25.463 -1.290 -2.073 1.00 44.25 105 GLY A N 1
ATOM 832 C CA . GLY A 1 105 ? 26.050 -0.242 -2.927 1.00 44.25 105 GLY A CA 1
ATOM 833 C C . GLY A 1 105 ? 26.545 -0.727 -4.300 1.00 44.25 105 GLY A C 1
ATOM 834 O O . GLY A 1 105 ? 27.270 -0.008 -4.984 1.00 44.25 105 GLY A O 1
ATOM 835 N N . GLN A 1 106 ? 26.139 -1.923 -4.730 1.00 37.78 106 GLN A N 1
ATOM 836 C CA . GLN A 1 106 ? 26.390 -2.433 -6.074 1.00 37.78 106 GLN A CA 1
ATOM 837 C C . GLN A 1 106 ? 25.207 -2.056 -6.979 1.00 37.78 106 GLN A C 1
ATOM 839 O O . GLN A 1 106 ? 24.062 -2.403 -6.681 1.00 37.78 106 GLN A O 1
ATOM 844 N N . ALA A 1 107 ? 25.468 -1.347 -8.082 1.00 41.72 107 ALA A N 1
ATOM 845 C CA . ALA A 1 107 ? 24.475 -1.103 -9.125 1.00 41.72 107 ALA A CA 1
ATOM 846 C C . ALA A 1 107 ? 23.894 -2.450 -9.586 1.00 41.72 107 ALA A C 1
ATOM 848 O O . ALA A 1 107 ? 24.614 -3.294 -10.123 1.00 41.72 107 ALA A O 1
ATOM 849 N N . VAL A 1 108 ? 22.610 -2.686 -9.313 1.00 43.41 108 VAL A N 1
ATOM 850 C CA . VAL A 1 108 ? 21.950 -3.937 -9.689 1.00 43.41 108 VAL A CA 1
ATOM 851 C C . VAL A 1 108 ? 21.823 -3.934 -11.215 1.00 43.41 108 VAL A C 1
ATOM 853 O O . VAL A 1 108 ? 21.261 -2.981 -11.760 1.00 43.41 108 VAL A O 1
ATOM 856 N N . PRO A 1 109 ? 22.318 -4.956 -11.935 1.00 44.00 109 PRO A N 1
ATOM 857 C CA . PRO A 1 109 ? 22.061 -5.056 -13.362 1.00 44.00 109 PRO A CA 1
ATOM 858 C C . PRO A 1 109 ? 20.545 -5.118 -13.566 1.00 44.00 109 PRO A C 1
ATOM 860 O O . PRO A 1 109 ? 19.872 -5.936 -12.939 1.00 44.00 109 PRO A O 1
ATOM 863 N N . PHE A 1 110 ? 20.006 -4.280 -14.454 1.00 46.69 110 PHE A N 1
ATOM 864 C CA . PHE A 1 110 ? 18.570 -4.210 -14.777 1.00 46.69 110 PHE A CA 1
ATOM 865 C C . PHE A 1 110 ? 17.958 -5.573 -15.174 1.00 46.69 110 PHE A C 1
ATOM 867 O O . PHE A 1 110 ? 16.747 -5.757 -15.112 1.00 46.69 110 PHE A O 1
ATOM 874 N N . GLN A 1 111 ? 18.802 -6.551 -15.518 1.00 45.00 111 GLN A N 1
ATOM 875 C CA . GLN A 1 111 ? 18.440 -7.945 -15.788 1.00 45.00 111 GLN A CA 1
ATOM 876 C C . GLN A 1 111 ? 17.922 -8.721 -14.560 1.00 45.00 111 GLN A C 1
ATOM 878 O O . GLN A 1 111 ? 17.331 -9.782 -14.736 1.00 45.00 111 GLN A O 1
ATOM 883 N N . SER A 1 112 ? 18.122 -8.220 -13.336 1.00 44.12 112 SER A N 1
ATOM 884 C CA . SER A 1 112 ? 17.717 -8.902 -12.096 1.00 44.12 112 SER A CA 1
ATOM 885 C C . SER A 1 112 ? 16.366 -8.451 -11.540 1.00 44.12 112 SER A C 1
ATOM 887 O O . SER A 1 112 ? 15.953 -8.956 -10.498 1.00 44.12 112 SER A O 1
ATOM 889 N N . VAL A 1 113 ? 15.663 -7.514 -12.190 1.00 47.75 113 VAL A N 1
ATOM 890 C CA . VAL A 1 113 ? 14.246 -7.275 -11.875 1.00 47.75 113 VAL A CA 1
ATOM 891 C C . VAL A 1 113 ? 13.513 -8.547 -12.287 1.00 47.75 113 VAL A C 1
ATOM 893 O O . VAL A 1 113 ? 13.534 -8.853 -13.481 1.00 47.75 113 VAL A O 1
ATOM 896 N N . PRO A 1 114 ? 12.925 -9.326 -11.356 1.00 43.19 114 PRO A N 1
ATOM 897 C CA . PRO A 1 114 ? 12.210 -10.528 -11.738 1.00 43.19 114 PRO A CA 1
ATOM 898 C C . PRO A 1 114 ? 11.111 -10.093 -12.698 1.00 43.19 114 PRO A C 1
ATOM 900 O O . PRO A 1 114 ? 10.166 -9.404 -12.311 1.00 43.19 114 PRO A O 1
ATOM 903 N N . VAL A 1 115 ? 11.289 -10.444 -13.973 1.00 48.38 115 VAL A N 1
ATOM 904 C CA . VAL A 1 115 ? 10.242 -10.361 -14.976 1.00 48.38 115 VAL A CA 1
ATOM 905 C C . VAL A 1 115 ? 9.140 -11.228 -14.396 1.00 48.38 115 VAL A C 1
ATOM 907 O O . VAL A 1 115 ? 9.266 -12.451 -14.346 1.00 48.38 115 VAL A O 1
ATOM 910 N N . LEU A 1 116 ? 8.092 -10.600 -13.863 1.00 41.09 116 LEU A N 1
ATOM 911 C CA . LEU A 1 116 ? 6.856 -11.295 -13.549 1.00 41.09 116 LEU A CA 1
ATOM 912 C C . LEU A 1 116 ? 6.206 -11.588 -14.904 1.00 41.09 116 LEU A C 1
ATOM 914 O O . LEU A 1 116 ? 5.255 -10.933 -15.323 1.00 41.09 116 LEU A O 1
ATOM 918 N N . THR A 1 117 ? 6.839 -12.496 -15.648 1.00 36.09 117 THR A N 1
ATOM 919 C CA . THR A 1 117 ? 6.365 -13.005 -16.919 1.00 36.09 117 THR A CA 1
ATOM 920 C C . THR A 1 117 ? 5.056 -13.689 -16.597 1.00 36.09 117 THR A C 1
ATOM 922 O O . THR A 1 117 ? 5.004 -14.608 -15.775 1.00 36.09 117 THR A O 1
ATOM 925 N N . ARG A 1 118 ? 3.993 -13.168 -17.191 1.00 33.47 118 ARG A N 1
ATOM 926 C CA . ARG A 1 118 ? 2.738 -13.888 -17.288 1.00 33.47 118 ARG A CA 1
ATOM 927 C C . ARG A 1 118 ? 2.925 -15.143 -18.133 1.00 33.47 118 ARG A C 1
ATOM 929 O O . ARG A 1 118 ? 3.741 -15.081 -19.081 1.00 33.47 118 ARG A O 1
#

Sequence (118 aa):
LQELRGILSDTEFHSKMENAEVLELTVKRVQRILQSKTAESDRLQHEASERFAAGYIQCMHEVHTFVSNCPGIDASLAAELLNHLLESMPLTLSLLRLFPHRLEGQAVPFQSVPVLTR

pLDDT: mean 78.32, std 18.73, range [33.47, 98.5]

Secondary structure (DSSP, 8-state):
-HHHHHHHHHHHHHHHHHHHHHHHHHHHHHHHHHHHHHHHHHHHHHHHHHHHHHHHHHHHHHHHHHHHH-TT--HHHHHHHHHHHHHTS---TTTTTT-GGGGGT----GGGS-----

Radius of gyration: 30.73 Å; chains: 1; bounding box: 69×23×89 Å

Organism: NCBI:txid445787